Protein AF-A0A935RYB3-F1 (afdb_monomer)

Secondary structure (DSSP, 8-state):
------TTS-----SSS-HHHHH-SSGGGGSS--PPPSS----HHHHHHS---SPPPGGGTS--

Structure (mmCIF, N/CA/C/O backbone):
data_AF-A0A935RYB3-F1
#
_entry.id   AF-A0A935RYB3-F1
#
loop_
_atom_site.group_PDB
_atom_site.id
_atom_site.type_symbol
_atom_site.label_atom_id
_atom_site.label_alt_id
_atom_site.label_comp_id
_atom_site.label_asym_id
_atom_site.label_entity_id
_atom_site.label_seq_id
_atom_site.pdbx_PDB_ins_code
_atom_site.Cartn_x
_atom_site.Cartn_y
_atom_site.Cartn_z
_atom_site.occupancy
_atom_site.B_iso_or_equiv
_atom_site.auth_seq_id
_atom_site.auth_comp_id
_atom_site.auth_asym_id
_atom_site.auth_atom_id
_atom_site.pdbx_PDB_model_num
ATOM 1 N N . MET A 1 1 ? 4.380 -5.276 24.814 1.00 46.00 1 MET A N 1
ATOM 2 C CA . MET A 1 1 ? 4.217 -5.604 23.378 1.00 46.00 1 MET A CA 1
ATOM 3 C C . MET A 1 1 ? 5.603 -5.664 22.774 1.00 46.00 1 MET A C 1
ATOM 5 O O . MET A 1 1 ? 6.086 -4.696 22.205 1.00 46.00 1 MET A O 1
ATOM 9 N N . HIS A 1 2 ? 6.279 -6.771 23.059 1.00 36.97 2 HIS A N 1
ATOM 10 C CA . HIS A 1 2 ? 7.663 -6.991 22.690 1.00 36.97 2 HIS A CA 1
ATOM 11 C C . HIS A 1 2 ? 7.760 -7.262 21.193 1.00 36.97 2 HIS A C 1
ATOM 13 O O . HIS A 1 2 ? 6.908 -7.926 20.600 1.00 36.97 2 HIS A O 1
ATOM 19 N N . SER A 1 3 ? 8.801 -6.697 20.605 1.00 51.59 3 SER A N 1
ATOM 20 C CA . SER A 1 3 ? 9.319 -6.956 19.273 1.00 51.59 3 SER A CA 1
ATOM 21 C C . SER A 1 3 ? 9.636 -8.444 19.099 1.00 51.59 3 SER A C 1
ATOM 23 O O . SER A 1 3 ? 10.783 -8.859 19.228 1.00 51.59 3 SER A O 1
ATOM 25 N N . HIS A 1 4 ? 8.625 -9.256 18.792 1.00 50.09 4 HIS A N 1
ATOM 26 C CA . HIS A 1 4 ? 8.850 -10.562 18.187 1.00 50.09 4 HIS A CA 1
ATOM 27 C C . HIS A 1 4 ? 9.219 -10.324 16.728 1.00 50.09 4 HIS A C 1
ATOM 29 O O . HIS A 1 4 ? 8.368 -10.249 15.843 1.00 50.09 4 HIS A O 1
ATOM 35 N N . CYS A 1 5 ? 10.517 -10.125 16.525 1.00 57.19 5 CYS A N 1
ATOM 36 C CA . CYS A 1 5 ? 11.150 -10.296 15.237 1.00 57.19 5 CYS A CA 1
ATOM 37 C C . CYS A 1 5 ? 11.105 -11.783 14.920 1.00 57.19 5 CYS A C 1
ATOM 39 O O . CYS A 1 5 ? 11.835 -12.570 15.517 1.00 57.19 5 CYS A O 1
ATOM 41 N N . TRP A 1 6 ? 10.163 -12.184 14.071 1.00 46.81 6 TRP A N 1
ATOM 42 C CA . TRP A 1 6 ? 10.148 -13.547 13.568 1.00 46.81 6 TRP A CA 1
ATOM 43 C C . TRP A 1 6 ? 11.360 -13.726 12.654 1.00 46.81 6 TRP A C 1
ATOM 45 O O . TRP A 1 6 ? 11.568 -12.923 11.748 1.00 46.81 6 TRP A O 1
ATOM 55 N N . TYR A 1 7 ? 12.175 -14.726 13.003 1.00 39.22 7 TYR A N 1
ATOM 56 C CA . TYR A 1 7 ? 13.385 -15.216 12.337 1.00 39.22 7 TYR A CA 1
ATOM 57 C C . TYR A 1 7 ? 13.801 -14.458 11.059 1.00 39.22 7 TYR A C 1
ATOM 59 O O . TYR A 1 7 ? 13.247 -14.670 9.987 1.00 39.22 7 TYR A O 1
ATOM 67 N N . GLY A 1 8 ? 14.832 -13.614 11.184 1.00 50.91 8 GLY A N 1
ATOM 68 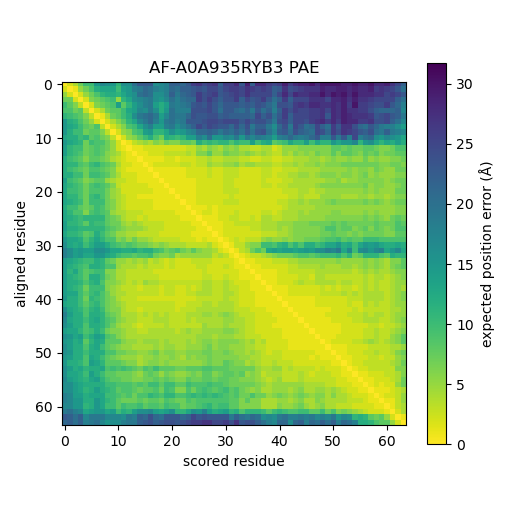C CA . GLY A 1 8 ? 15.682 -13.186 10.063 1.00 50.91 8 GLY A CA 1
ATOM 69 C C . GLY A 1 8 ? 15.321 -11.888 9.331 1.00 50.91 8 GLY A C 1
ATOM 70 O O . GLY A 1 8 ? 16.174 -11.377 8.613 1.00 50.91 8 GLY A O 1
ATOM 71 N N . HIS A 1 9 ? 14.134 -11.304 9.526 1.00 58.34 9 HIS A N 1
ATOM 72 C CA . HIS A 1 9 ? 13.731 -10.090 8.795 1.00 58.34 9 HIS A CA 1
ATOM 73 C C . HIS A 1 9 ? 13.826 -8.812 9.637 1.00 58.34 9 HIS A C 1
ATOM 75 O O . HIS A 1 9 ? 13.430 -8.776 10.799 1.00 58.34 9 HIS A O 1
ATOM 81 N N . GLN A 1 10 ? 14.341 -7.733 9.040 1.00 54.25 10 GLN A N 1
ATOM 82 C CA . GLN A 1 10 ? 14.593 -6.460 9.715 1.00 54.25 10 GLN A CA 1
ATOM 83 C C . GLN A 1 10 ? 13.300 -5.845 10.276 1.00 54.25 10 GLN A C 1
ATOM 85 O O . GLN A 1 10 ? 12.409 -5.410 9.550 1.00 54.25 10 GLN A O 1
ATOM 90 N N . CYS A 1 11 ? 13.210 -5.772 11.604 1.00 63.47 11 CYS A N 1
ATOM 91 C CA . CYS A 1 11 ? 12.023 -5.312 12.327 1.00 63.47 11 CYS A CA 1
ATOM 92 C C . CYS A 1 11 ? 11.800 -3.799 12.337 1.00 63.47 11 CYS A C 1
ATOM 94 O O . CYS A 1 11 ? 10.862 -3.321 12.991 1.00 63.47 11 CYS A O 1
ATOM 96 N N . THR A 1 12 ? 12.643 -3.044 11.641 1.00 84.31 12 THR A N 1
ATOM 97 C CA . THR A 1 12 ? 12.698 -1.592 11.749 1.00 84.31 12 THR A CA 1
ATOM 98 C C . THR A 1 12 ? 11.515 -0.961 11.028 1.00 84.31 12 THR A C 1
ATOM 100 O O . THR A 1 12 ? 11.397 -1.002 9.808 1.0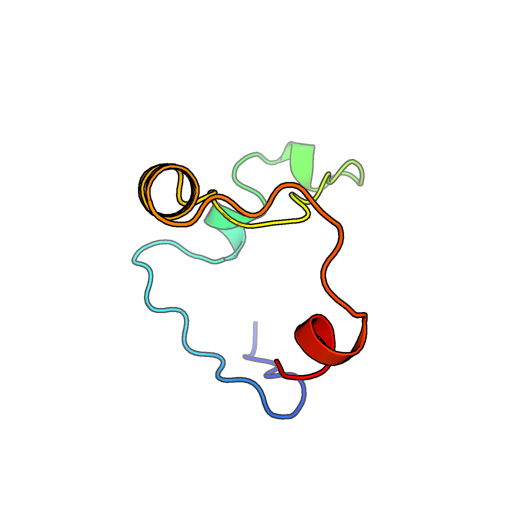0 84.31 12 THR A O 1
ATOM 103 N N . TRP A 1 13 ? 10.604 -0.384 11.806 1.00 87.69 13 TRP A N 1
ATOM 104 C CA . TRP A 1 13 ? 9.482 0.382 11.288 1.00 87.69 13 TRP A CA 1
ATOM 105 C C . TRP A 1 13 ? 9.882 1.855 11.226 1.00 87.69 13 TRP A C 1
ATOM 107 O O . TRP A 1 13 ? 9.953 2.518 12.256 1.00 87.69 13 TRP A O 1
ATOM 117 N N . THR A 1 14 ? 10.182 2.352 10.029 1.00 94.00 14 THR A N 1
ATOM 118 C CA . THR A 1 14 ? 10.726 3.705 9.808 1.00 94.00 14 THR A CA 1
ATOM 119 C C . THR A 1 14 ? 9.652 4.784 9.638 1.00 94.00 14 THR A C 1
ATOM 121 O O . THR A 1 14 ? 9.975 5.949 9.425 1.00 94.00 14 THR A O 1
ATOM 124 N N . TYR A 1 15 ? 8.369 4.426 9.743 1.00 90.69 15 TYR A N 1
ATOM 125 C CA . TYR A 1 15 ? 7.265 5.372 9.595 1.00 90.69 15 TYR A CA 1
ATOM 126 C C . TYR A 1 15 ? 6.908 6.059 10.918 1.00 90.69 15 TYR A C 1
ATOM 128 O O . TYR A 1 15 ? 6.969 5.459 11.989 1.00 90.69 15 TYR A O 1
ATOM 136 N N . THR A 1 16 ? 6.433 7.304 10.829 1.00 96.12 16 THR A N 1
ATOM 137 C CA . THR A 1 16 ? 6.014 8.135 11.978 1.00 96.12 16 THR A CA 1
ATOM 138 C C . THR A 1 16 ? 4.710 7.681 12.649 1.00 96.12 16 THR A C 1
ATOM 140 O O . THR A 1 16 ? 4.328 8.205 13.692 1.00 96.12 16 THR A O 1
ATOM 143 N N . TYR A 1 17 ? 4.000 6.711 12.069 1.00 94.06 17 TYR A N 1
ATOM 144 C CA . TYR A 1 17 ? 2.770 6.121 12.606 1.00 94.06 17 TYR A CA 1
ATOM 145 C C . TYR A 1 17 ? 3.002 4.671 13.023 1.00 94.06 17 TYR A C 1
ATOM 147 O O . TYR A 1 17 ? 3.902 4.035 12.512 1.00 94.06 17 TYR A O 1
ATOM 155 N N . SER A 1 18 ? 2.189 4.100 13.913 1.00 93.44 18 SER A N 1
ATOM 156 C CA . SER A 1 18 ? 2.367 2.705 14.347 1.00 93.44 18 SER A CA 1
ATOM 157 C C . SER A 1 18 ? 1.825 1.683 13.336 1.00 93.44 18 SER A C 1
ATOM 159 O O . SER A 1 18 ? 0.890 1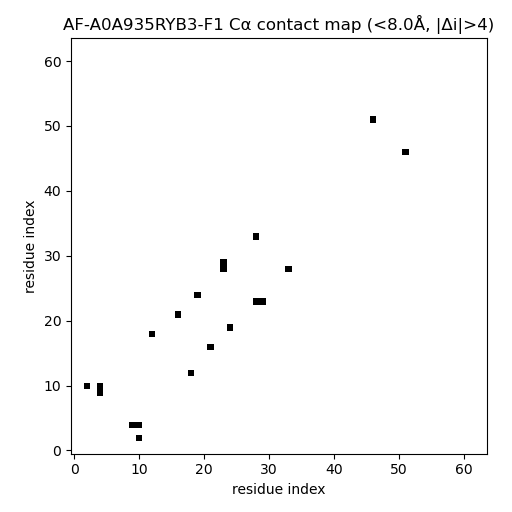.961 12.582 1.00 93.44 18 SER A O 1
ATOM 161 N N . ARG A 1 19 ? 2.326 0.440 13.391 1.00 90.38 19 ARG A N 1
ATOM 162 C CA . ARG A 1 19 ? 1.771 -0.700 12.627 1.00 90.38 19 ARG A CA 1
ATOM 163 C C . ARG A 1 19 ? 0.279 -0.922 12.888 1.00 90.38 19 ARG A C 1
ATOM 165 O O . ARG A 1 19 ? -0.462 -1.273 11.977 1.00 90.38 19 ARG A O 1
ATOM 172 N N . GLN A 1 20 ? -0.181 -0.680 14.119 1.00 93.19 20 GLN A N 1
ATOM 173 C CA . GLN A 1 20 ? -1.602 -0.764 14.456 1.00 93.19 20 GLN A CA 1
ATOM 174 C C . GLN A 1 20 ? -2.411 0.298 13.710 1.00 93.19 20 GLN A C 1
ATOM 176 O O . GLN A 1 20 ? -3.467 -0.025 13.178 1.00 93.19 20 GLN A O 1
ATOM 181 N N . LYS A 1 21 ? -1.911 1.538 13.634 1.00 93.94 21 LYS A N 1
ATOM 182 C CA . LYS A 1 21 ? -2.568 2.602 12.867 1.00 93.94 21 LYS A CA 1
ATOM 183 C C . LYS A 1 21 ? -2.606 2.276 11.368 1.00 93.94 21 LYS A C 1
ATOM 185 O O . LYS A 1 21 ? -3.584 2.613 10.716 1.00 93.94 21 LYS A O 1
ATOM 190 N N . ALA A 1 22 ? -1.593 1.576 10.850 1.00 92.50 22 ALA A N 1
ATOM 191 C CA . ALA A 1 22 ? -1.547 1.114 9.462 1.00 92.50 22 ALA A CA 1
ATOM 192 C C . ALA A 1 22 ? -2.556 -0.013 9.170 1.00 92.50 22 ALA A C 1
ATOM 194 O O . ALA A 1 22 ? -3.313 0.050 8.207 1.00 92.50 22 AL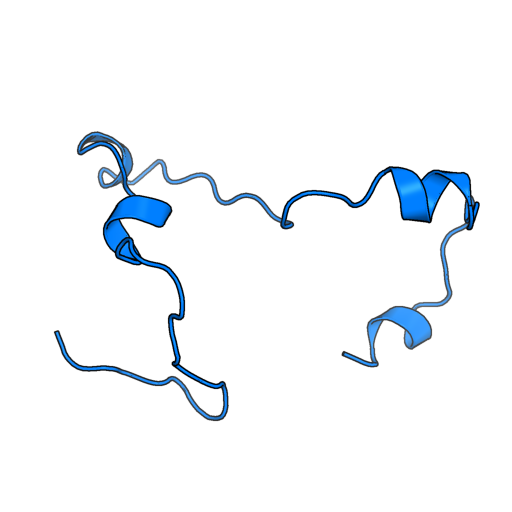A A O 1
ATOM 195 N N . GLY A 1 23 ? -2.567 -1.061 10.001 1.00 92.75 23 GLY A N 1
ATOM 196 C CA . GLY A 1 23 ? -3.369 -2.261 9.761 1.00 92.75 23 GLY A CA 1
ATOM 197 C C . GLY A 1 23 ? -4.809 -2.182 10.272 1.00 92.75 23 GLY A C 1
ATOM 198 O O . GLY A 1 23 ? -5.685 -2.829 9.704 1.00 92.75 23 GLY A O 1
ATOM 199 N N . TYR A 1 24 ? -5.063 -1.422 11.336 1.00 94.06 24 TYR A N 1
ATOM 200 C CA . TYR A 1 24 ? -6.354 -1.352 12.030 1.00 94.06 24 TYR A CA 1
ATOM 201 C C . TYR A 1 24 ? -6.688 0.094 12.429 1.00 94.06 24 TYR A C 1
ATOM 203 O O . TYR A 1 24 ? -6.749 0.405 13.623 1.00 94.06 24 TYR A O 1
ATOM 211 N N . PRO A 1 25 ? -6.900 0.994 11.452 1.00 93.81 25 PRO A N 1
ATOM 212 C CA . PRO A 1 25 ? -7.197 2.398 11.733 1.00 93.81 25 PRO A CA 1
ATOM 213 C C . PRO A 1 25 ? -8.544 2.604 12.442 1.00 93.81 25 PRO A C 1
ATOM 215 O O . PRO A 1 25 ? -8.708 3.592 13.151 1.00 93.81 25 PRO A O 1
ATOM 218 N N . LEU A 1 26 ? -9.496 1.677 12.276 1.00 93.25 26 LEU A N 1
ATOM 219 C CA . LEU A 1 26 ? -10.847 1.755 12.835 1.00 93.25 26 LEU A CA 1
ATOM 220 C C . LEU A 1 26 ? -11.141 0.537 13.731 1.00 93.25 26 LEU A C 1
ATOM 222 O O . LEU A 1 26 ? -10.703 -0.569 13.401 1.00 93.25 26 LEU A O 1
ATOM 226 N N . PRO A 1 27 ? -11.890 0.691 14.844 1.00 91.00 27 PRO A N 1
ATOM 227 C CA . PRO A 1 27 ? -12.115 -0.396 15.803 1.00 91.00 27 PRO A CA 1
ATOM 228 C C . PRO A 1 27 ? -12.809 -1.634 15.223 1.00 91.00 27 PRO A C 1
ATOM 230 O O . PRO A 1 27 ? -12.431 -2.754 15.565 1.00 91.00 27 PRO A O 1
ATOM 233 N N . TYR A 1 28 ? -13.779 -1.456 14.319 1.00 91.44 28 TYR A N 1
ATOM 234 C CA . TYR A 1 28 ? -14.548 -2.572 13.757 1.00 91.44 28 TYR A CA 1
ATOM 235 C C . TYR A 1 28 ? -13.702 -3.504 12.875 1.00 91.44 28 TYR A C 1
ATOM 237 O O . TYR A 1 28 ? -14.003 -4.686 12.749 1.00 91.44 28 TYR A O 1
ATOM 245 N N . LEU A 1 29 ? -12.581 -3.018 12.327 1.00 91.12 29 LEU A N 1
ATOM 246 C CA . LEU A 1 29 ? -11.674 -3.826 11.502 1.00 91.12 29 LEU A CA 1
ATOM 247 C C . LEU A 1 29 ? -10.973 -4.938 12.299 1.00 91.12 29 LEU A C 1
ATOM 249 O O . LEU A 1 29 ? -10.372 -5.828 11.703 1.00 91.12 29 LEU A O 1
ATOM 253 N N . LYS A 1 30 ? -11.037 -4.900 13.636 1.00 89.50 30 LYS A N 1
ATOM 254 C CA . LYS A 1 30 ? -10.488 -5.935 14.527 1.00 89.50 30 LYS A CA 1
ATOM 255 C C . LYS A 1 30 ? -11.448 -7.106 14.766 1.00 89.50 30 LYS A C 1
ATOM 257 O O . LYS A 1 30 ? -11.045 -8.087 15.375 1.00 89.50 30 LYS A O 1
ATOM 262 N N . GLN A 1 31 ? -12.696 -7.013 14.309 1.00 88.31 31 GLN A N 1
ATOM 263 C CA . GLN A 1 31 ? -13.777 -7.948 14.655 1.00 88.31 31 GLN A CA 1
ATOM 264 C C . GLN A 1 31 ? -13.829 -9.201 13.756 1.00 88.31 31 GLN A C 1
ATOM 266 O O . GLN A 1 31 ? -14.826 -9.910 13.754 1.00 88.31 31 GLN A O 1
ATOM 271 N N . GLY A 1 32 ? -12.764 -9.483 12.995 1.00 82.25 32 GLY A N 1
ATOM 272 C CA . GLY A 1 32 ? -12.608 -10.722 12.216 1.00 82.25 32 GLY A CA 1
ATOM 273 C C . GLY A 1 32 ? -12.651 -10.547 10.695 1.00 82.25 32 GLY A C 1
ATOM 274 O O . GLY A 1 32 ? -12.062 -11.348 9.980 1.00 82.25 32 GLY A O 1
ATOM 275 N N . ASN A 1 33 ? -13.222 -9.454 10.185 1.00 87.00 33 ASN A N 1
ATOM 276 C CA . ASN A 1 33 ? -13.370 -9.218 8.741 1.00 87.00 33 ASN A CA 1
ATOM 277 C C . ASN A 1 33 ? -12.208 -8.402 8.159 1.00 87.00 33 ASN A C 1
ATOM 279 O O . ASN A 1 33 ? -12.412 -7.379 7.498 1.00 87.00 33 ASN A O 1
ATOM 283 N N . LYS A 1 34 ? -10.966 -8.811 8.443 1.00 90.44 34 LYS A N 1
ATOM 284 C CA . LYS A 1 34 ? -9.792 -8.093 7.940 1.00 90.44 34 LYS A CA 1
ATOM 285 C C . LYS A 1 34 ? -9.430 -8.566 6.533 1.00 90.44 34 LYS A C 1
ATOM 287 O O . LYS A 1 34 ? -8.875 -9.644 6.361 1.00 90.44 34 LYS A O 1
ATOM 292 N N . PHE A 1 35 ? -9.667 -7.710 5.544 1.00 91.81 35 PHE A N 1
ATOM 293 C CA . PHE A 1 35 ? -9.136 -7.891 4.195 1.00 91.81 35 PHE A CA 1
ATOM 294 C C . PHE A 1 35 ? -7.711 -7.332 4.100 1.00 91.81 35 PHE A C 1
ATOM 296 O O . PHE A 1 35 ? -7.453 -6.193 4.507 1.00 91.81 35 PHE A O 1
ATOM 303 N N . TRP A 1 36 ? -6.781 -8.134 3.583 1.00 93.62 36 TRP A N 1
ATOM 304 C CA . TRP A 1 36 ? -5.393 -7.733 3.372 1.00 93.62 36 TRP A CA 1
ATOM 305 C C . TRP A 1 36 ? -5.162 -7.391 1.901 1.00 93.62 36 TRP A C 1
ATOM 307 O O . TRP A 1 36 ? -5.429 -8.233 1.046 1.00 93.62 36 TRP A O 1
ATOM 317 N N . PRO A 1 37 ? -4.636 -6.194 1.592 1.00 94.88 37 PRO A N 1
ATOM 318 C CA . PRO A 1 37 ? -4.106 -5.924 0.265 1.00 94.88 37 PRO A CA 1
ATOM 319 C C . PRO A 1 37 ? -2.987 -6.924 -0.044 1.00 94.88 37 PRO A C 1
ATOM 321 O O . PRO A 1 37 ? -2.047 -7.050 0.740 1.00 94.88 37 PRO A O 1
ATOM 324 N N . SER A 1 38 ? -3.096 -7.637 -1.165 1.00 95.06 38 SER A N 1
ATOM 325 C CA . SER A 1 38 ? -2.114 -8.656 -1.562 1.00 95.06 38 SER A CA 1
ATOM 326 C C . SER A 1 38 ? -0.772 -8.059 -1.991 1.00 95.06 38 SER A C 1
ATOM 328 O O . SER A 1 38 ? 0.241 -8.744 -1.943 1.00 95.06 38 SER A O 1
ATOM 330 N N . VAL A 1 39 ? -0.767 -6.788 -2.407 1.00 95.12 39 VAL A N 1
ATOM 331 C CA . VAL A 1 39 ? 0.417 -6.053 -2.867 1.00 95.12 39 VAL A CA 1
ATOM 332 C C . VAL A 1 39 ? 0.417 -4.623 -2.323 1.00 95.12 39 VAL A C 1
ATOM 334 O O . VAL A 1 39 ? -0.618 -4.096 -1.902 1.00 95.12 39 VAL A O 1
ATOM 337 N N . ALA A 1 40 ? 1.591 -3.989 -2.329 1.00 94.12 40 ALA A N 1
ATOM 338 C CA . ALA A 1 40 ? 1.742 -2.567 -2.034 1.00 94.12 40 ALA A CA 1
ATOM 339 C C . ALA A 1 40 ? 1.209 -1.691 -3.188 1.00 94.12 40 ALA A C 1
ATOM 341 O O . ALA A 1 40 ? 0.634 -2.174 -4.162 1.00 94.12 40 ALA A O 1
ATOM 342 N N . ARG A 1 41 ? 1.391 -0.370 -3.082 1.00 96.25 41 ARG A N 1
ATOM 343 C CA . ARG A 1 41 ? 1.042 0.553 -4.168 1.00 96.25 41 ARG A CA 1
ATOM 344 C C . ARG A 1 41 ? 1.862 0.220 -5.421 1.00 96.25 41 ARG A C 1
ATOM 346 O O . ARG A 1 41 ? 3.083 0.157 -5.346 1.00 96.25 41 ARG A O 1
ATOM 353 N N . VAL A 1 42 ? 1.177 0.057 -6.551 1.00 96.44 42 VAL A N 1
ATOM 354 C CA . VAL A 1 42 ? 1.777 -0.216 -7.865 1.00 96.44 42 VAL A CA 1
ATOM 355 C C . VAL A 1 42 ? 2.546 1.007 -8.377 1.00 96.44 42 VAL A C 1
ATOM 3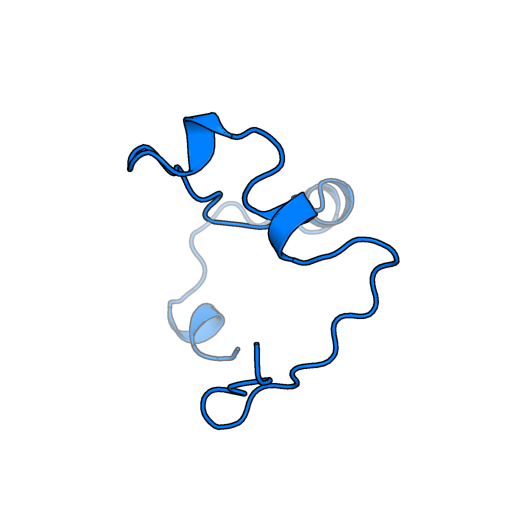57 O O . VAL A 1 42 ? 2.060 2.133 -8.257 1.00 96.44 42 VAL A O 1
ATOM 360 N N . ASP A 1 43 ? 3.719 0.781 -8.976 1.00 97.31 43 ASP A N 1
ATOM 361 C CA . ASP A 1 43 ? 4.460 1.797 -9.731 1.00 97.31 43 ASP A CA 1
ATOM 362 C C . ASP A 1 43 ? 3.984 1.825 -11.189 1.00 97.31 43 ASP A C 1
ATOM 364 O O . ASP A 1 43 ? 4.393 1.015 -12.023 1.00 97.31 43 ASP A O 1
ATOM 368 N N . SER A 1 44 ? 3.093 2.766 -11.495 1.00 97.19 44 SER A N 1
ATOM 369 C CA . SER A 1 44 ? 2.540 2.920 -12.843 1.00 97.19 44 SER A CA 1
ATOM 370 C C . SER A 1 44 ? 3.584 3.392 -13.860 1.00 97.19 44 SER A C 1
ATOM 372 O O . SER A 1 44 ? 3.617 2.897 -14.980 1.00 97.19 44 SER A O 1
ATOM 374 N N . ALA A 1 45 ? 4.477 4.308 -13.471 1.00 97.88 45 ALA A N 1
ATOM 375 C CA . ALA A 1 45 ? 5.431 4.908 -14.402 1.00 97.88 45 ALA A CA 1
ATOM 376 C C . ALA A 1 45 ? 6.526 3.920 -14.825 1.00 97.88 45 ALA A C 1
ATOM 378 O O . ALA A 1 45 ? 7.050 4.012 -15.936 1.00 97.88 45 ALA A O 1
ATOM 379 N N . TYR A 1 46 ? 6.899 2.986 -13.947 1.00 97.75 46 TYR A N 1
ATOM 380 C CA . TYR A 1 46 ? 7.775 1.881 -14.323 1.00 97.75 46 TYR A CA 1
ATOM 381 C C . TYR A 1 46 ? 7.099 0.952 -15.339 1.00 97.75 46 TYR A C 1
ATOM 383 O O . TYR A 1 46 ? 7.737 0.592 -16.330 1.00 97.75 46 TYR A O 1
ATOM 391 N N . GLY A 1 47 ? 5.819 0.626 -15.127 1.00 97.06 47 GLY A N 1
ATOM 392 C CA . GLY A 1 47 ? 5.033 -0.213 -16.036 1.00 97.06 47 GLY A CA 1
ATOM 393 C C . GLY A 1 47 ? 4.942 0.360 -1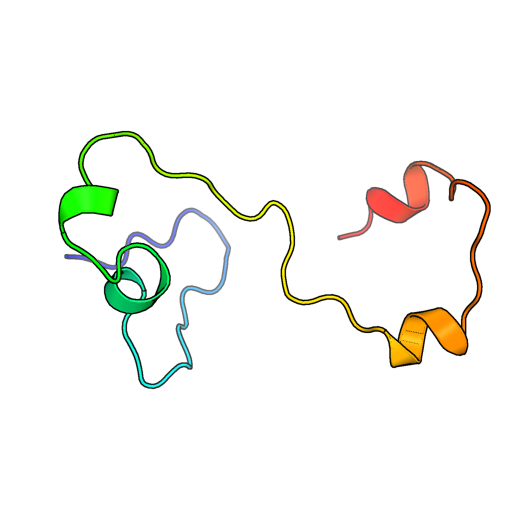7.451 1.00 97.06 47 GLY A C 1
ATOM 394 O O . GLY A 1 47 ? 5.183 -0.361 -18.415 1.00 97.06 47 GLY A O 1
ATOM 395 N N . ASP A 1 48 ? 4.706 1.669 -17.576 1.00 97.69 48 ASP A N 1
ATOM 396 C CA . ASP A 1 48 ? 4.617 2.343 -18.880 1.00 97.69 48 ASP A CA 1
ATOM 397 C C . ASP A 1 48 ? 5.952 2.339 -19.647 1.00 97.69 48 ASP A C 1
ATOM 399 O O . ASP A 1 48 ? 5.972 2.321 -20.878 1.00 97.69 48 ASP A O 1
ATOM 403 N N . ARG A 1 49 ? 7.084 2.355 -18.930 1.00 97.88 49 ARG A N 1
ATOM 404 C CA . ARG A 1 49 ? 8.433 2.360 -19.528 1.00 97.88 49 ARG A CA 1
ATOM 405 C C . ARG A 1 49 ? 8.986 0.958 -19.796 1.00 97.88 49 ARG A C 1
ATOM 407 O O . ARG A 1 49 ? 9.905 0.831 -20.599 1.00 97.88 49 ARG A O 1
ATOM 414 N N . ASN A 1 50 ? 8.458 -0.071 -19.132 1.00 95.88 50 ASN A N 1
ATOM 415 C CA . ASN A 1 50 ? 8.942 -1.454 -19.193 1.00 95.88 50 ASN A CA 1
ATOM 416 C C . ASN A 1 50 ? 7.771 -2.405 -19.468 1.00 95.88 50 ASN A C 1
ATOM 418 O O . ASN A 1 50 ? 7.357 -3.182 -18.607 1.00 95.88 50 ASN A O 1
ATOM 422 N N . LEU A 1 51 ? 7.213 -2.317 -20.675 1.00 95.44 51 LEU A N 1
ATOM 423 C CA . LEU A 1 51 ? 6.020 -3.066 -21.047 1.00 95.44 51 LEU A CA 1
ATOM 424 C C . LEU A 1 51 ? 6.303 -4.576 -21.135 1.00 95.44 51 LEU A C 1
ATOM 426 O O . LEU A 1 51 ? 6.892 -5.056 -22.103 1.00 95.44 51 LEU A O 1
ATOM 430 N N . ILE A 1 52 ? 5.822 -5.326 -20.142 1.00 94.44 52 ILE A N 1
ATOM 431 C CA . ILE A 1 52 ? 5.842 -6.793 -20.106 1.00 94.44 52 ILE A CA 1
ATOM 432 C C . ILE A 1 52 ? 4.392 -7.278 -20.085 1.00 94.44 52 ILE A C 1
ATOM 434 O O . ILE A 1 52 ? 3.697 -7.160 -19.080 1.00 94.44 52 ILE A O 1
ATOM 438 N N . CYS A 1 53 ? 3.924 -7.803 -21.215 1.00 95.50 53 CYS A N 1
ATOM 439 C CA . CYS A 1 53 ? 2.537 -8.243 -21.418 1.00 95.50 53 CYS A CA 1
ATOM 440 C C . CYS A 1 53 ? 2.397 -9.759 -21.635 1.00 95.50 53 CYS A C 1
ATOM 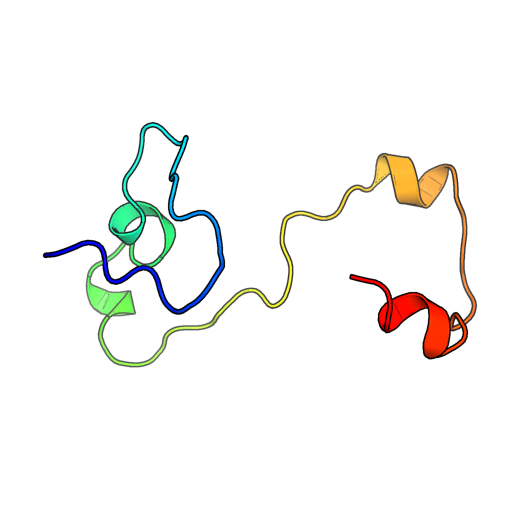442 O O . CYS A 1 53 ? 1.348 -10.241 -22.056 1.00 95.50 53 CYS A O 1
ATOM 444 N N . ILE A 1 54 ? 3.456 -10.509 -21.338 1.00 95.00 54 ILE A N 1
ATOM 445 C CA . ILE A 1 54 ? 3.471 -11.971 -21.303 1.00 95.00 54 ILE A CA 1
ATOM 446 C C . ILE A 1 54 ? 3.826 -12.419 -19.895 1.00 95.00 54 ILE A C 1
ATOM 448 O O . ILE A 1 54 ? 4.463 -11.672 -19.157 1.00 95.00 54 ILE A O 1
ATOM 452 N N . CYS A 1 55 ? 3.442 -13.638 -19.530 1.00 94.50 55 CYS A N 1
ATOM 453 C CA . CYS A 1 55 ? 3.869 -14.222 -18.269 1.00 94.50 55 CYS A CA 1
ATOM 454 C C . CYS A 1 55 ? 5.396 -14.437 -18.289 1.00 94.50 55 CYS A C 1
ATOM 456 O O . CYS A 1 55 ? 5.887 -15.174 -19.149 1.00 94.50 55 CYS A O 1
ATOM 458 N N . PRO A 1 56 ? 6.149 -13.823 -17.363 1.00 92.06 56 PRO A N 1
ATOM 459 C CA . PRO A 1 56 ? 7.530 -14.192 -17.092 1.00 92.06 56 PRO A CA 1
ATOM 460 C C . PRO A 1 56 ? 7.659 -15.675 -16.704 1.00 92.06 56 PRO A C 1
ATOM 462 O O . PRO A 1 56 ? 6.707 -16.262 -16.176 1.00 92.06 56 PRO A O 1
ATOM 465 N N . PRO A 1 57 ? 8.832 -16.289 -16.932 1.00 94.56 57 PRO A N 1
ATOM 466 C CA . PRO A 1 57 ? 9.121 -17.633 -16.436 1.00 94.56 57 PRO A CA 1
ATOM 467 C C . PRO A 1 57 ? 9.068 -17.675 -14.900 1.00 94.56 57 PRO A C 1
ATOM 469 O O . PRO A 1 57 ? 9.367 -16.683 -14.240 1.00 94.56 57 PRO A O 1
ATOM 472 N N . ILE A 1 58 ? 8.711 -18.820 -14.307 1.00 93.38 58 ILE A N 1
ATOM 473 C CA . ILE A 1 58 ? 8.518 -18.940 -12.846 1.00 93.38 58 ILE A CA 1
ATOM 474 C C . ILE A 1 58 ? 9.793 -18.557 -12.084 1.00 93.38 58 ILE A C 1
ATOM 476 O O . ILE A 1 58 ? 9.736 -17.920 -11.032 1.00 93.38 58 ILE A O 1
ATOM 480 N N . GLU A 1 59 ? 10.949 -18.880 -12.655 1.00 93.31 59 GLU A N 1
ATOM 481 C CA . GLU A 1 59 ? 12.273 -18.594 -12.114 1.00 93.31 59 GLU A CA 1
ATOM 482 C C . GLU A 1 59 ? 12.498 -17.097 -11.860 1.00 93.31 59 GLU A C 1
ATOM 484 O O . GLU A 1 59 ? 13.264 -16.752 -10.957 1.00 93.31 59 GLU A O 1
ATOM 489 N N . SER A 1 60 ? 11.827 -16.201 -12.599 1.00 88.56 60 SER A N 1
ATOM 490 C CA . SER A 1 60 ? 11.935 -14.759 -12.344 1.00 88.56 60 SER A CA 1
ATOM 491 C C . SER A 1 60 ? 11.314 -14.345 -11.011 1.00 88.56 60 SER A C 1
ATOM 493 O O . SER A 1 60 ? 11.704 -13.319 -10.470 1.00 88.56 60 SER A O 1
ATOM 495 N N . TYR A 1 61 ? 10.375 -15.133 -10.478 1.00 87.38 61 TYR A N 1
ATOM 496 C CA . TYR A 1 61 ? 9.707 -14.882 -9.196 1.00 87.38 61 TYR A CA 1
ATOM 497 C C . TYR A 1 61 ? 10.373 -15.591 -8.014 1.00 87.38 61 TYR A C 1
ATOM 499 O O . TYR A 1 61 ? 10.050 -15.312 -6.867 1.00 87.38 61 TYR A O 1
ATOM 507 N N . MET A 1 62 ? 11.279 -16.537 -8.277 1.00 88.88 62 MET A N 1
ATOM 508 C CA . MET A 1 62 ? 11.946 -17.320 -7.229 1.00 88.88 62 MET A CA 1
ATOM 509 C C . MET A 1 62 ? 13.182 -16.621 -6.646 1.00 88.88 62 MET A C 1
ATOM 511 O O . MET A 1 62 ? 13.763 -17.117 -5.682 1.00 88.88 62 MET A O 1
ATOM 515 N N . LYS A 1 63 ? 13.614 -15.502 -7.239 1.00 61.19 63 LYS A N 1
ATOM 516 C CA . LYS A 1 63 ? 14.722 -14.671 -6.752 1.00 61.19 63 LYS A CA 1
ATOM 517 C C . LYS A 1 63 ? 14.187 -13.413 -6.075 1.00 61.19 63 LYS A C 1
ATOM 519 O O . LYS A 1 63 ? 14.340 -12.330 -6.627 1.00 61.19 63 LYS A O 1
ATOM 524 N N . GLU A 1 64 ? 13.609 -13.561 -4.890 1.00 52.53 64 GLU A N 1
ATOM 525 C CA . GLU A 1 64 ? 13.341 -12.450 -3.964 1.00 52.53 64 GLU A CA 1
ATOM 526 C C . GLU A 1 64 ? 13.553 -12.892 -2.513 1.00 52.53 64 GLU A C 1
ATOM 528 O O . GLU A 1 64 ? 13.095 -14.003 -2.157 1.00 52.53 64 GLU A O 1
#

Mean predicted aligned error: 8.21 Å

Radius of gyration: 17.22 Å; Cα contacts (8 Å, |Δi|>4): 10; chains: 1; bounding box: 30×27×45 Å

pLDDT: mean 84.57, std 17.36, range [36.97, 97.88]

Foldseek 3Di:
DDPPPPPDDDSDDPDPDDPCCVQPVDPVCPVPPGDDDPDDDDDPVVCVVDPDPDDDDPVVVVPD

Solvent-accessible surface area (backbone atoms only — not comparable to full-atom values): 4732 Å² total; per-residue (Å²): 137,78,87,78,62,66,87,93,54,87,76,78,75,90,61,99,63,54,69,57,57,72,76,48,74,48,81,73,50,70,75,74,78,67,83,75,78,92,65,79,89,80,65,62,72,57,46,76,77,56,79,74,91,66,86,74,62,72,71,73,71,71,75,121

Sequence (64 aa):
MHSHCWYGHQCTWTYTYSRQKAGYPLPYLKQGNKFWPSVARVDSAYGDRNLICICPPIESYMKE

=== Feature glossary ===
Key to the feature types in this record:

— What the protein is —

Primary structure: the covalent order of the twenty standard amino acids along the backbone. Two proteins with the same sequence will (almost always) fold to the same structure; two with 30% identity often share a fold but not the details.

Database cross-references. InterPro integrates a dozen domain/family signature databases into unified entries with residue-range hits. GO terms attach function/process/location labels with evidence codes. CATH codes position the fold in a four-level structural taxonomy. Organism is the NCBI-taxonomy species name.

— Where its atoms are —

The mmCIF block holds the 3D 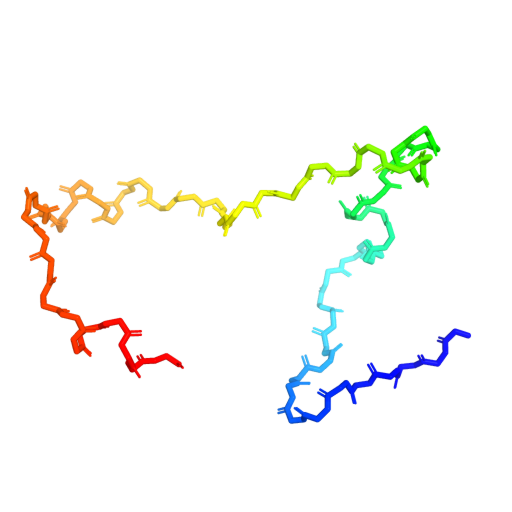Cartesian coordinates of each backbone atom (N, Cα, C, O) in ångströms. mmCIF is the PDB's canonical archive format — a tagged-loop text representation of the atomic model.

Six rendered views show the 3D structure from the faces of a cube — i.e. along ±x, ±y, ±z. Rendering representation is drawn randomly per protein from cartoon (secondary-structure ribbons), sticks (backbone bonds), or molecular surface; coloring is either N→C rainbow (blue at the N-terminus through red at the C-terminus) or one color per chain.

— Local backbone conformation —

DSSP 8-state secondary structure assigns each residue one of H (α-helix), G (3₁₀-helix), I (π-helix), E (extended β-strand), B (isolated β-bridge), T (hydrogen-bonded turn), S (bend), or '-' (coil). The assignment is computed from backbone hydrogen-bond geometry via the Kabsch–Sander algorithm.

P-SEA three-state annotation labels each residue as helix, strand, or coil based purely on the geometry of the Cα trace. It serves as a fallback when the full backbone (and thus DSSP) is unavailable.

The φ/ψ torsion pair specifies the backbone conformation at each residue. φ rotates about the N–Cα bond, ψ about the Cα–C bond. Steric clashes forbid most of the (φ, ψ) plane — the allowed regions (α-helix basin, β-sheet basin, left-handed helix) are the Ramachandran-allowed regions.

— Global shape 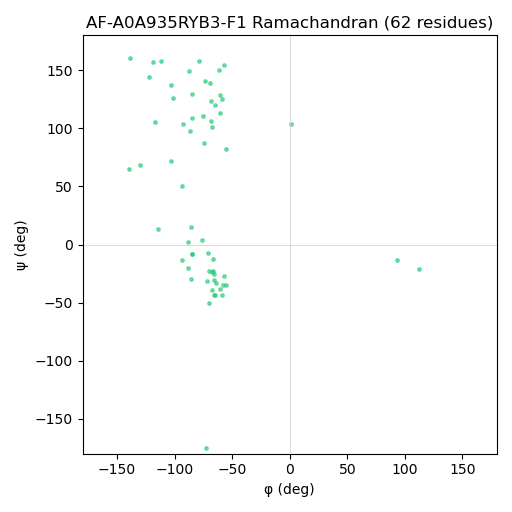and packing —

The geometric summary reports three shape descriptors. Rg (radius of gyration) measures how spread out the Cα atoms are about their centre of mass; compact globular proteins have small Rg, elongated or unfolded ones large. Cα contacts (<8 Å, |i−j|>4) count long-range residue pairs in spatial proximity — high for tightly packed folds, near zero for rods or random coil. The bounding-box extents give the protein's footprint along x, y, z in Å.

Accessible surface area quantifies burial. A residue with SASA near zero is packed into the hydrophobic core; one with SASA >100 Å² sits on the surface. Computed here via the Shrake–Rupley numerical algorithm with a 1.4 Å probe.

Plot images: a contact map (which residues are close in 3D, as an N×N binary image), a Ramachandran scatter (backbone torsion angles, revealing secondary-structure composition at a glance), and — for AlphaFold structures — a PAE heatmap (pairwise prediction confidence).

— Structural neighborhood —

The Foldseek 3Di string encodes local tertiary geometry as a 20-letter alphabet — one character per residue — derived from the relative positions of nearby Cα atoms. Unlike the amino-acid sequence, 3Di is a direct function of the 3D structure, so two proteins with the same fold have similar 3Di strings even at low sequence identity.

Nearest PDB neighbors are the top structural matches found by Foldseek when searching this structure against the entire Protein Data Bank. Each hit reports a TM-score (0 to 1; >0.5 almost always implies the same fold) and an E-value. These are *structural* homologs — they may share no detectable sequence similarity.

— Confidence and disorder —

For AlphaFold models, the B-factor field carries pLDDT — the model's own estimate of local accuracy on a 0–100 scale. Regions with pLDDT<50 should be treated as essentially unmodeled; they often correspond to intrinsically disordered segments.

B-factor (Debye–Waller factor) reflects atomic displacement in the crystal lattice. It is an experimental observable (units Å²), not a prediction; low values mean the atom is pinned down, high values mean it moves or is heterogeneous across the crystal.

Predicted aligned error is AlphaFold's pairwise confidence. Unlike pLDDT (per-residue), PAE is per-residue-pair and captures whether two parts of the structure are correctly placed relative to each other. Units are ångströms of expected positional error.